Protein AF-A0A529QBW0-F1 (afdb_monomer)

Radius of gyration: 20.7 Å; Cα contacts (8 Å, |Δi|>4): 126; chains: 1; bounding box: 46×36×58 Å

Foldseek 3Di:
DPPPCVVVVVVVVVVVVVVVVVVVVVLVVVLVCCCVVPVQLPGPVSVLVLLVVLLVVLCVVPQAAADAQVVLQVSSCVSCCPVRVDNDTDSAHPDQLSRLCNHGHPVSNVVVD

Sequence (113 aa):
MAIANAPKQAAALARMAMRAIMDRADFLVSDWDALNANGDHSTALGLRVAMWEIGLAAVREMPIFGHGITASRALMKQGFHEQFGLSAGFSHFHNGFLTAMVEAGLLGGLALA

Solvent-accessible surface area (backbone atoms only — not comparable to full-atom values): 6040 Å² total; per-residue (Å²): 143,80,78,86,52,58,69,61,53,51,55,50,52,51,51,53,54,49,48,60,50,48,55,52,49,53,51,52,50,53,30,45,48,40,28,75,75,68,66,37,45,86,38,80,56,16,44,47,51,51,36,49,55,47,41,53,50,47,25,69,74,33,43,64,58,25,61,29,75,74,46,42,39,53,52,48,28,47,38,32,36,76,77,67,71,33,99,48,75,60,93,66,46,83,43,71,60,58,30,28,21,26,25,30,3,50,59,33,34,62,73,71,105

Structure (mmCIF, N/CA/C/O backbone):
data_AF-A0A529QBW0-F1
#
_entry.id   AF-A0A529QBW0-F1
#
loop_
_atom_site.group_PDB
_atom_site.id
_atom_site.type_symbol
_atom_site.label_atom_id
_atom_site.label_alt_id
_atom_site.label_comp_id
_atom_site.label_asym_id
_atom_site.label_entity_id
_atom_site.label_seq_id
_atom_site.pdbx_PDB_ins_code
_atom_site.Cartn_x
_atom_site.Cartn_y
_atom_site.Cartn_z
_atom_site.occupancy
_atom_site.B_iso_or_equiv
_atom_site.auth_seq_id
_atom_site.auth_comp_id
_atom_site.auth_asym_id
_atom_site.auth_atom_id
_atom_site.pdbx_PDB_model_num
ATOM 1 N N . MET A 1 1 ? 30.824 10.980 -43.374 1.00 44.56 1 MET A N 1
ATOM 2 C CA . MET A 1 1 ? 30.276 9.616 -43.190 1.00 44.56 1 MET A CA 1
ATOM 3 C C . MET A 1 1 ? 29.772 9.457 -41.750 1.00 44.56 1 MET A C 1
ATOM 5 O O . MET A 1 1 ? 30.450 8.856 -40.940 1.00 44.56 1 MET A O 1
ATOM 9 N N . ALA A 1 2 ? 28.627 10.060 -41.397 1.00 54.03 2 ALA A N 1
ATOM 10 C CA . ALA A 1 2 ? 28.064 9.989 -40.031 1.00 54.03 2 ALA A CA 1
ATOM 11 C C . ALA A 1 2 ? 26.534 9.766 -39.995 1.00 54.03 2 ALA A C 1
ATOM 13 O O . ALA A 1 2 ? 25.966 9.545 -38.936 1.00 54.03 2 ALA A O 1
ATOM 14 N N . ILE A 1 3 ? 25.862 9.765 -41.154 1.00 54.75 3 ILE A N 1
ATOM 15 C CA . ILE A 1 3 ? 24.390 9.788 -41.244 1.00 54.75 3 ILE A CA 1
ATOM 16 C C . ILE A 1 3 ? 23.792 8.370 -41.412 1.00 54.75 3 ILE A C 1
ATOM 18 O O . ILE A 1 3 ? 22.606 8.155 -41.200 1.00 54.75 3 ILE A O 1
ATOM 22 N N . ALA A 1 4 ? 24.610 7.355 -41.724 1.00 58.53 4 ALA A N 1
ATOM 23 C CA . ALA A 1 4 ? 24.132 6.012 -42.086 1.00 58.53 4 ALA A CA 1
ATOM 24 C C . ALA A 1 4 ? 23.779 5.081 -40.899 1.00 58.53 4 ALA A C 1
ATOM 26 O O . ALA A 1 4 ? 23.197 4.019 -41.112 1.00 58.53 4 ALA A O 1
ATOM 27 N N . ASN A 1 5 ? 24.117 5.449 -39.655 1.00 59.16 5 ASN A N 1
ATOM 28 C CA . ASN A 1 5 ? 23.958 4.570 -38.482 1.00 59.16 5 ASN A CA 1
ATOM 29 C C . ASN A 1 5 ? 22.828 4.969 -37.521 1.00 59.16 5 ASN A C 1
ATOM 31 O O . ASN A 1 5 ? 22.440 4.152 -36.685 1.00 59.16 5 ASN A O 1
ATOM 35 N N . ALA A 1 6 ? 22.257 6.167 -37.671 1.00 64.19 6 ALA A N 1
ATOM 36 C CA . ALA A 1 6 ? 21.153 6.653 -36.841 1.00 64.19 6 ALA A CA 1
ATOM 37 C C . ALA A 1 6 ? 19.947 5.684 -36.753 1.00 64.19 6 ALA A C 1
ATOM 39 O O . ALA A 1 6 ? 19.515 5.388 -35.637 1.00 64.19 6 ALA A O 1
ATOM 40 N N . PRO A 1 7 ? 19.433 5.092 -37.855 1.00 76.75 7 PRO A N 1
ATOM 41 C CA . PRO A 1 7 ? 18.274 4.196 -37.767 1.00 76.75 7 PRO A CA 1
ATOM 42 C C . PRO A 1 7 ? 18.595 2.862 -37.074 1.00 76.75 7 PRO A C 1
ATOM 44 O O . PRO A 1 7 ? 17.750 2.303 -36.377 1.00 76.75 7 PRO A O 1
ATOM 47 N N . LYS A 1 8 ? 19.831 2.358 -37.202 1.00 79.06 8 LYS A N 1
ATOM 48 C CA . LYS A 1 8 ? 20.266 1.117 -36.536 1.00 79.06 8 LYS A CA 1
ATOM 49 C C . LYS A 1 8 ? 20.398 1.308 -35.025 1.00 79.06 8 LYS A C 1
ATOM 51 O O . LYS A 1 8 ? 20.015 0.423 -34.263 1.00 79.06 8 LYS A O 1
ATOM 56 N N . GLN A 1 9 ? 20.905 2.466 -34.601 1.00 83.06 9 GLN A N 1
ATOM 57 C CA . GLN A 1 9 ? 21.007 2.838 -33.189 1.00 83.06 9 GLN A CA 1
ATOM 58 C C . GLN A 1 9 ? 19.620 3.049 -32.566 1.00 83.06 9 GLN A C 1
ATOM 60 O O . GLN A 1 9 ? 19.345 2.500 -31.501 1.00 83.06 9 GLN A O 1
ATOM 65 N N . ALA A 1 10 ? 18.711 3.737 -33.267 1.00 86.19 10 ALA A N 1
ATOM 66 C CA . ALA A 1 10 ? 17.325 3.906 -32.828 1.00 86.19 10 ALA A CA 1
ATOM 67 C C . ALA A 1 10 ? 16.597 2.557 -32.673 1.00 86.19 10 ALA A C 1
ATOM 69 O O . ALA A 1 10 ? 15.961 2.306 -31.652 1.00 86.19 10 ALA A O 1
ATOM 70 N N . ALA A 1 11 ? 16.756 1.639 -33.632 1.00 89.75 11 ALA A N 1
ATOM 71 C CA . ALA A 1 11 ? 16.173 0.299 -33.551 1.00 89.75 11 ALA A CA 1
ATOM 72 C C . ALA A 1 11 ? 16.788 -0.572 -32.438 1.00 89.75 11 ALA A C 1
ATOM 74 O O . ALA A 1 11 ? 16.134 -1.476 -31.914 1.00 89.75 11 ALA A O 1
ATOM 75 N N . ALA A 1 12 ? 18.056 -0.352 -32.078 1.00 89.81 12 ALA A N 1
ATOM 76 C CA . ALA A 1 12 ? 18.677 -1.017 -30.934 1.00 89.81 12 ALA A CA 1
ATOM 77 C C . ALA A 1 12 ? 18.106 -0.489 -29.607 1.00 89.81 12 ALA A C 1
ATOM 79 O O . ALA A 1 12 ? 17.704 -1.290 -28.765 1.00 89.81 12 ALA A O 1
ATOM 80 N N . LEU A 1 13 ? 17.986 0.835 -29.461 1.00 90.88 13 LEU A N 1
ATOM 81 C CA . LEU A 1 13 ? 17.363 1.477 -28.298 1.00 90.88 13 LEU A CA 1
ATOM 82 C C . LEU A 1 13 ? 15.908 1.036 -28.119 1.00 90.88 13 LEU A C 1
ATOM 84 O O . LEU A 1 13 ? 15.529 0.624 -27.026 1.00 90.88 13 LEU A O 1
ATOM 88 N N . ALA A 1 14 ? 15.120 1.030 -29.197 1.00 92.38 14 ALA A N 1
ATOM 89 C CA . ALA A 1 14 ? 13.728 0.589 -29.161 1.00 92.38 14 ALA A CA 1
ATOM 90 C C . ALA A 1 14 ? 13.591 -0.874 -28.711 1.00 92.38 14 ALA A C 1
ATOM 92 O O . ALA A 1 14 ? 12.719 -1.190 -27.909 1.00 92.38 14 ALA A O 1
ATOM 93 N N . ARG A 1 15 ? 14.478 -1.771 -29.166 1.00 93.31 15 ARG A N 1
ATOM 94 C CA . ARG A 1 15 ? 14.472 -3.178 -28.730 1.00 93.31 15 ARG A CA 1
ATOM 95 C C . ARG A 1 15 ? 14.861 -3.345 -27.265 1.00 93.31 15 ARG A C 1
ATOM 97 O O . ARG A 1 15 ? 14.270 -4.182 -26.594 1.00 93.31 15 ARG A O 1
ATOM 104 N N . MET A 1 16 ? 15.832 -2.578 -26.770 1.00 92.81 16 MET A N 1
ATOM 105 C CA . MET A 1 16 ? 16.195 -2.611 -25.348 1.00 92.81 16 MET A CA 1
ATOM 106 C C . MET A 1 16 ? 15.058 -2.078 -24.475 1.00 92.81 16 MET A C 1
ATOM 108 O O . MET A 1 16 ? 14.696 -2.723 -23.496 1.00 92.81 16 MET A O 1
ATOM 112 N N . ALA A 1 17 ? 14.448 -0.958 -24.870 1.00 92.50 17 ALA A N 1
ATOM 113 C CA . ALA A 1 17 ? 13.290 -0.401 -24.179 1.00 92.50 17 ALA A CA 1
ATOM 114 C C . ALA A 1 17 ? 12.109 -1.382 -24.181 1.00 92.50 17 ALA A C 1
ATOM 116 O O . ALA A 1 17 ? 11.508 -1.620 -23.140 1.00 92.50 17 ALA A O 1
ATOM 117 N N . MET A 1 18 ? 11.822 -2.008 -25.327 1.00 93.88 18 MET A N 1
ATOM 118 C CA . MET A 1 18 ? 10.756 -3.002 -25.432 1.00 93.88 18 MET A CA 1
ATOM 119 C C . MET A 1 18 ? 11.019 -4.214 -24.538 1.00 93.88 18 MET A C 1
ATOM 121 O O . MET A 1 18 ? 10.107 -4.655 -23.856 1.00 93.88 18 MET A O 1
ATOM 125 N N . ARG A 1 19 ? 12.255 -4.728 -24.484 1.00 93.75 19 ARG A N 1
ATOM 126 C CA . ARG A 1 19 ? 12.608 -5.824 -23.564 1.00 93.75 19 ARG A CA 1
ATOM 127 C C . ARG A 1 19 ? 12.340 -5.443 -22.114 1.00 93.75 19 ARG A C 1
ATOM 129 O O . ARG A 1 19 ? 11.644 -6.174 -21.433 1.00 93.75 19 ARG A O 1
ATOM 136 N N . ALA A 1 20 ? 12.784 -4.262 -21.688 1.00 92.94 20 ALA A N 1
ATOM 137 C CA . ALA A 1 20 ? 12.526 -3.792 -20.330 1.00 92.94 20 ALA A CA 1
ATOM 138 C C . ALA A 1 20 ? 11.022 -3.670 -20.017 1.00 92.94 20 ALA A C 1
ATOM 140 O O . ALA A 1 20 ? 10.609 -3.925 -18.890 1.00 92.94 20 ALA A O 1
ATOM 141 N N . ILE A 1 21 ? 10.197 -3.290 -20.999 1.00 93.38 21 ILE A N 1
ATOM 142 C CA . ILE A 1 21 ? 8.735 -3.249 -20.849 1.00 93.38 21 ILE A CA 1
ATOM 143 C C . ILE A 1 21 ? 8.157 -4.666 -20.763 1.00 93.38 21 ILE A C 1
ATOM 145 O O . ILE A 1 21 ? 7.336 -4.928 -19.887 1.00 93.38 21 ILE A O 1
ATOM 149 N N . MET A 1 22 ? 8.591 -5.573 -21.640 1.00 94.69 22 MET A N 1
ATOM 150 C CA . MET A 1 22 ? 8.114 -6.957 -21.669 1.00 94.69 22 MET A CA 1
ATOM 151 C C . MET A 1 22 ? 8.476 -7.708 -20.391 1.00 94.69 22 MET A C 1
ATOM 153 O O . MET A 1 22 ? 7.602 -8.337 -19.813 1.00 94.69 22 MET A O 1
ATOM 157 N N . ASP A 1 23 ? 9.696 -7.541 -19.878 1.00 93.69 23 ASP A N 1
ATOM 158 C CA . ASP A 1 23 ? 10.110 -8.153 -18.613 1.00 93.69 23 ASP A CA 1
ATOM 159 C C . ASP A 1 23 ? 9.170 -7.719 -17.474 1.00 93.69 23 ASP A C 1
ATOM 161 O O . ASP A 1 23 ? 8.737 -8.526 -16.654 1.00 93.69 23 ASP A O 1
ATOM 165 N N . ARG A 1 24 ? 8.789 -6.433 -17.435 1.00 91.19 24 ARG A N 1
ATOM 166 C CA . ARG A 1 24 ? 7.823 -5.917 -16.454 1.00 91.19 24 ARG A CA 1
ATOM 167 C C . ARG A 1 24 ? 6.420 -6.483 -16.653 1.00 91.19 24 ARG A C 1
ATOM 169 O O . ARG A 1 24 ? 5.747 -6.728 -15.655 1.00 91.19 24 ARG A O 1
ATOM 176 N N . ALA A 1 25 ? 5.980 -6.664 -17.896 1.00 93.56 25 ALA A N 1
ATOM 177 C CA . ALA A 1 25 ? 4.693 -7.282 -18.197 1.00 93.56 25 ALA A CA 1
ATOM 178 C C . ALA A 1 25 ? 4.663 -8.744 -17.728 1.00 93.56 25 ALA A C 1
ATOM 180 O O . ALA A 1 25 ? 3.716 -9.135 -17.051 1.00 93.56 25 ALA A O 1
ATOM 181 N N . ASP A 1 26 ? 5.729 -9.502 -17.985 1.00 93.75 26 ASP A N 1
ATOM 182 C CA . ASP A 1 26 ? 5.856 -10.896 -17.556 1.00 93.75 26 ASP A CA 1
ATOM 183 C C . ASP A 1 26 ? 5.847 -11.013 -16.023 1.00 93.75 26 ASP A C 1
ATOM 185 O O . ASP A 1 26 ? 5.130 -11.849 -15.472 1.00 93.75 26 ASP A O 1
ATOM 189 N N . PHE A 1 27 ? 6.551 -10.120 -15.311 1.00 92.12 27 PHE A N 1
ATOM 190 C CA . PHE A 1 27 ? 6.474 -10.047 -13.845 1.00 92.12 27 PHE A CA 1
ATOM 191 C C . PHE A 1 27 ? 5.053 -9.763 -13.346 1.00 92.12 27 PHE A C 1
ATOM 193 O O . PHE A 1 27 ? 4.607 -10.391 -12.392 1.00 92.12 27 PHE A O 1
ATOM 200 N N . LEU A 1 28 ? 4.332 -8.829 -13.974 1.00 91.94 28 LEU A N 1
ATOM 201 C CA . LEU A 1 28 ? 2.959 -8.503 -13.578 1.00 91.94 28 LEU A CA 1
ATOM 202 C C . LEU A 1 28 ? 1.995 -9.669 -13.815 1.00 91.94 28 LEU A C 1
ATOM 204 O O . LEU A 1 28 ? 1.137 -9.911 -12.969 1.00 91.94 28 LEU A O 1
ATOM 208 N N . VAL A 1 29 ? 2.133 -10.380 -14.936 1.00 92.69 29 VAL A N 1
ATOM 209 C CA . VAL A 1 29 ? 1.327 -11.572 -15.239 1.00 92.69 29 VAL A CA 1
ATOM 210 C C . VAL A 1 29 ? 1.636 -12.688 -14.244 1.00 92.69 29 VAL A C 1
ATOM 212 O O . VAL A 1 29 ? 0.714 -13.258 -13.673 1.00 92.69 29 VAL A O 1
ATOM 215 N N . SER A 1 30 ? 2.915 -12.941 -13.955 1.00 92.81 30 SER A N 1
ATOM 216 C CA . SER A 1 30 ? 3.314 -13.942 -12.960 1.00 92.81 30 SER A CA 1
ATOM 217 C C . SER A 1 30 ? 2.767 -13.626 -11.564 1.00 92.81 30 SER A C 1
ATOM 219 O O . SER A 1 30 ? 2.277 -14.518 -10.875 1.00 92.81 30 SER A O 1
ATOM 221 N N . ASP A 1 31 ? 2.849 -12.365 -11.137 1.00 94.75 31 ASP A N 1
ATOM 222 C CA . ASP A 1 31 ? 2.298 -11.901 -9.862 1.00 94.75 31 ASP A CA 1
ATOM 223 C C . ASP A 1 31 ? 0.766 -12.050 -9.821 1.00 94.75 31 ASP A C 1
ATOM 225 O O . ASP A 1 31 ? 0.202 -12.419 -8.788 1.00 94.75 31 ASP A O 1
ATOM 229 N N . TRP A 1 32 ? 0.089 -11.766 -10.941 1.00 91.81 32 TRP A N 1
ATOM 230 C CA . TRP A 1 32 ? -1.355 -11.944 -11.086 1.00 91.81 32 TRP A CA 1
ATOM 231 C C . TRP A 1 32 ? -1.758 -13.412 -10.990 1.00 91.81 32 TRP A C 1
ATOM 233 O O . TRP A 1 32 ? -2.696 -13.730 -10.265 1.00 91.81 32 TRP A O 1
ATOM 243 N N . ASP A 1 33 ? -1.050 -14.307 -11.673 1.00 92.31 33 ASP A N 1
ATOM 244 C CA . ASP A 1 33 ? -1.337 -15.739 -11.628 1.00 92.31 33 ASP A CA 1
ATOM 245 C C . ASP A 1 33 ? -1.123 -16.299 -10.218 1.00 92.31 33 ASP A C 1
ATOM 247 O O . ASP A 1 33 ? -1.968 -17.042 -9.720 1.00 92.31 33 ASP A O 1
ATOM 251 N N . ALA A 1 34 ? -0.054 -15.891 -9.525 1.00 91.19 34 ALA A N 1
ATOM 252 C CA . ALA A 1 34 ? 0.179 -16.272 -8.132 1.00 91.19 34 ALA A CA 1
ATOM 253 C C . ALA A 1 34 ? -0.974 -15.825 -7.214 1.00 91.19 34 ALA A C 1
ATOM 255 O O . ALA A 1 34 ? -1.471 -16.612 -6.402 1.00 91.19 34 ALA A O 1
ATOM 256 N N . LEU A 1 35 ? -1.453 -14.591 -7.390 1.00 92.44 35 LEU A N 1
ATOM 257 C CA . LEU A 1 35 ? -2.568 -14.056 -6.616 1.00 92.44 35 LEU A CA 1
ATOM 258 C C . LEU A 1 35 ? -3.897 -14.749 -6.958 1.00 92.44 35 LEU A C 1
ATOM 260 O O . LEU 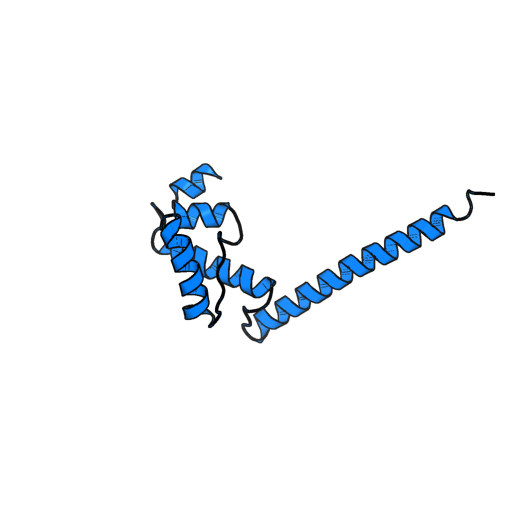A 1 35 ? -4.607 -15.201 -6.066 1.00 92.44 35 LEU A O 1
ATOM 264 N N . ASN A 1 36 ? -4.243 -14.842 -8.241 1.00 90.75 36 ASN A N 1
ATOM 265 C CA . ASN A 1 36 ? -5.557 -15.294 -8.697 1.00 90.75 36 ASN A CA 1
ATOM 266 C C . ASN A 1 36 ? -5.717 -16.821 -8.637 1.00 90.75 36 ASN A C 1
ATOM 268 O O . ASN A 1 36 ? -6.816 -17.309 -8.384 1.00 90.75 36 ASN A O 1
ATOM 272 N N . ALA A 1 37 ? -4.643 -17.583 -8.865 1.00 85.44 37 ALA A N 1
ATOM 273 C CA . ALA A 1 37 ? -4.692 -19.044 -8.821 1.00 85.44 37 ALA A CA 1
ATOM 274 C C . ALA A 1 37 ? -4.435 -19.604 -7.414 1.00 85.44 37 ALA A C 1
ATOM 276 O O . ALA A 1 37 ? -5.074 -20.583 -7.033 1.00 85.44 37 ALA A O 1
ATOM 277 N N . ASN A 1 38 ? -3.525 -18.993 -6.643 1.00 81.81 38 ASN A N 1
ATOM 278 C CA . ASN A 1 38 ? -3.067 -19.547 -5.362 1.00 81.81 38 ASN A CA 1
ATOM 279 C C . ASN A 1 38 ? -3.412 -18.675 -4.147 1.00 81.81 38 ASN A C 1
ATOM 281 O O . ASN A 1 38 ? -3.103 -19.065 -3.023 1.00 81.81 38 ASN A O 1
ATOM 285 N N . GLY A 1 39 ? -4.022 -17.501 -4.346 1.00 87.19 39 GLY A N 1
ATOM 286 C CA . GLY A 1 39 ? -4.268 -16.551 -3.260 1.00 87.19 39 GLY A CA 1
ATOM 287 C C . GLY A 1 39 ? -2.978 -15.990 -2.657 1.00 87.19 39 GLY A C 1
ATOM 288 O O . GLY A 1 39 ? -2.979 -15.570 -1.499 1.00 87.19 39 GLY A O 1
ATOM 289 N N . ASP A 1 40 ? -1.863 -16.015 -3.396 1.00 91.81 40 ASP A N 1
ATOM 290 C CA . ASP A 1 40 ? -0.559 -15.625 -2.868 1.00 91.81 40 ASP A CA 1
ATOM 291 C C . ASP A 1 40 ? -0.423 -14.098 -2.794 1.00 91.81 40 ASP A C 1
ATOM 293 O O . ASP A 1 40 ? -0.212 -13.404 -3.792 1.00 91.81 40 ASP A O 1
ATOM 297 N N . HIS A 1 41 ? -0.512 -13.577 -1.572 1.00 93.81 41 HIS A N 1
ATOM 298 C CA . HIS A 1 41 ? -0.365 -12.155 -1.281 1.00 93.81 41 HIS A CA 1
ATOM 299 C C . HIS A 1 41 ? 1.088 -11.731 -1.003 1.00 93.81 41 HIS A C 1
ATOM 301 O O . HIS A 1 41 ? 1.333 -10.561 -0.706 1.00 93.81 41 HIS A O 1
ATOM 307 N N . SER A 1 42 ? 2.063 -12.644 -1.087 1.00 92.25 42 SER A N 1
ATOM 308 C CA . SER A 1 42 ? 3.477 -12.353 -0.807 1.00 92.25 42 SER A CA 1
ATOM 309 C C . SER A 1 42 ? 4.219 -11.676 -1.971 1.00 92.25 42 SER A C 1
ATOM 311 O O . SER A 1 42 ? 5.315 -11.144 -1.779 1.00 92.25 42 SER A O 1
ATOM 313 N N . THR A 1 43 ? 3.617 -11.644 -3.166 1.00 94.25 43 THR A N 1
ATOM 314 C CA . THR A 1 43 ? 4.162 -10.980 -4.361 1.00 94.25 43 THR A CA 1
ATOM 315 C C . THR A 1 43 ? 4.024 -9.456 -4.307 1.00 94.25 43 THR A C 1
ATOM 317 O O . THR A 1 43 ? 3.319 -8.898 -3.462 1.00 94.25 43 THR A O 1
ATOM 320 N N . ALA A 1 44 ? 4.671 -8.733 -5.227 1.00 92.06 44 ALA A N 1
ATOM 321 C CA . ALA A 1 44 ? 4.591 -7.273 -5.234 1.00 92.06 44 ALA A CA 1
ATOM 322 C C . ALA A 1 44 ? 3.161 -6.788 -5.516 1.00 92.06 44 ALA A C 1
ATOM 324 O O . ALA A 1 44 ? 2.716 -5.803 -4.920 1.00 92.06 44 ALA A O 1
ATOM 325 N N . LEU A 1 45 ? 2.441 -7.450 -6.426 1.00 93.69 45 LEU A N 1
ATOM 326 C CA . LEU A 1 45 ? 1.015 -7.203 -6.635 1.00 93.69 45 LEU A CA 1
ATOM 327 C C . LEU A 1 45 ? 0.173 -7.647 -5.440 1.00 93.69 45 LEU A C 1
ATOM 329 O O . LEU A 1 45 ? -0.669 -6.870 -4.989 1.00 93.69 45 LEU A O 1
ATOM 333 N N . GLY A 1 46 ? 0.429 -8.846 -4.918 1.00 94.88 46 GLY A N 1
ATOM 334 C CA . GLY A 1 46 ? -0.297 -9.416 -3.789 1.00 94.88 46 GLY A CA 1
ATOM 335 C C . GLY A 1 46 ? -0.265 -8.515 -2.557 1.00 94.88 46 GLY A C 1
ATOM 336 O O . GLY A 1 46 ? -1.309 -8.210 -1.987 1.00 94.88 46 GLY A O 1
ATOM 337 N N . LEU A 1 47 ? 0.904 -7.958 -2.229 1.00 95.88 47 LEU A N 1
ATOM 338 C CA . LEU A 1 47 ? 1.055 -7.009 -1.127 1.00 95.88 47 LEU A CA 1
ATOM 339 C C . LEU A 1 47 ? 0.194 -5.756 -1.328 1.00 95.88 47 LEU A C 1
ATOM 341 O O . LEU A 1 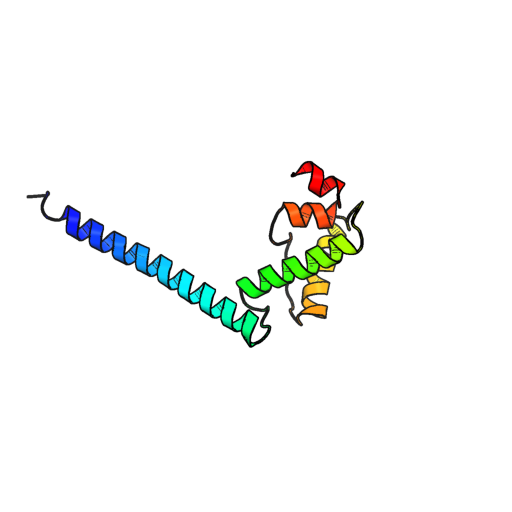47 ? -0.420 -5.279 -0.378 1.00 95.88 47 LEU A O 1
ATOM 345 N N . ARG A 1 48 ? 0.104 -5.225 -2.556 1.00 95.69 48 ARG A N 1
ATOM 346 C CA . ARG A 1 48 ? -0.743 -4.052 -2.850 1.00 95.69 48 ARG A CA 1
ATOM 347 C C . ARG A 1 48 ? -2.227 -4.368 -2.694 1.00 95.69 48 ARG A C 1
ATOM 349 O O . ARG A 1 48 ? -2.968 -3.522 -2.197 1.00 95.69 48 ARG A O 1
ATOM 356 N N . VAL A 1 49 ? -2.650 -5.556 -3.119 1.00 95.88 49 VAL A N 1
ATOM 357 C CA . VAL A 1 49 ? -4.036 -6.015 -2.960 1.00 95.88 49 VAL A CA 1
ATOM 358 C C . VAL A 1 49 ? -4.362 -6.209 -1.480 1.00 95.88 49 VAL A C 1
ATOM 360 O O . VAL A 1 49 ? -5.333 -5.624 -1.007 1.00 95.88 49 VAL A O 1
ATOM 363 N N . ALA A 1 50 ? -3.486 -6.863 -0.716 1.00 96.19 50 ALA A N 1
ATOM 364 C CA . ALA A 1 50 ? -3.632 -6.994 0.734 1.00 96.19 50 ALA A CA 1
ATOM 365 C C . ALA A 1 50 ? -3.750 -5.627 1.435 1.00 96.19 50 ALA A C 1
ATOM 367 O O . ALA A 1 50 ? -4.623 -5.437 2.280 1.00 96.19 50 ALA A O 1
ATOM 368 N N . MET A 1 51 ? -2.939 -4.629 1.054 1.00 97.12 51 MET A N 1
ATOM 369 C CA . MET A 1 51 ? -3.074 -3.264 1.593 1.00 97.12 51 MET A CA 1
ATOM 370 C C . MET A 1 51 ? -4.458 -2.665 1.314 1.00 97.12 51 MET A C 1
ATOM 372 O O . MET A 1 51 ? -5.011 -1.988 2.180 1.00 97.12 51 MET A O 1
ATOM 376 N N . TRP A 1 5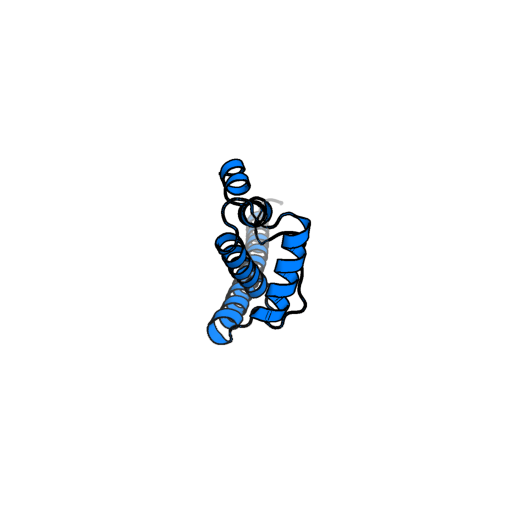2 ? -5.016 -2.881 0.121 1.00 97.06 52 TRP A N 1
ATOM 377 C CA . TRP A 1 52 ? -6.363 -2.415 -0.211 1.00 97.06 52 TRP A CA 1
ATOM 378 C C . TRP A 1 52 ? -7.430 -3.103 0.631 1.00 97.06 52 TRP A C 1
ATOM 380 O O . TRP A 1 52 ? -8.311 -2.422 1.150 1.00 97.06 52 TRP A O 1
ATOM 390 N N . GLU A 1 53 ? -7.347 -4.419 0.796 1.00 96.62 53 GLU A N 1
ATOM 391 C CA . GLU A 1 53 ? -8.320 -5.182 1.579 1.00 96.62 53 GLU A CA 1
ATOM 392 C C . GLU A 1 53 ? -8.308 -4.761 3.051 1.00 96.62 53 GLU A C 1
ATOM 394 O O . GLU A 1 53 ? -9.354 -4.389 3.592 1.00 96.62 53 GLU A O 1
ATOM 399 N N . ILE A 1 54 ? -7.119 -4.685 3.659 1.00 97.31 54 ILE A N 1
ATOM 400 C CA . ILE A 1 54 ? -6.948 -4.227 5.043 1.00 97.31 54 ILE A CA 1
ATOM 401 C C . ILE A 1 54 ? -7.433 -2.781 5.196 1.00 97.31 54 ILE A C 1
ATOM 403 O O . ILE A 1 54 ? -8.178 -2.466 6.124 1.00 97.31 54 ILE A O 1
ATOM 407 N N . GLY A 1 55 ? -7.041 -1.891 4.280 1.00 96.81 55 GLY A N 1
ATOM 408 C CA . GLY A 1 55 ? -7.408 -0.477 4.345 1.00 96.81 55 GLY A CA 1
ATOM 409 C C . GLY A 1 55 ? -8.911 -0.256 4.187 1.00 96.81 55 GLY A C 1
ATOM 410 O O . GLY A 1 55 ? -9.510 0.498 4.950 1.00 96.81 55 GLY A O 1
ATOM 411 N N . LEU A 1 56 ? -9.555 -0.947 3.243 1.00 97.00 56 LEU A N 1
ATOM 412 C CA . LEU A 1 56 ? -11.004 -0.855 3.054 1.00 97.00 56 LEU A CA 1
ATOM 413 C C . LEU A 1 56 ? -11.776 -1.464 4.228 1.00 97.00 56 LEU A C 1
ATOM 415 O O . LEU A 1 56 ? -12.855 -0.971 4.554 1.00 97.00 56 LEU A O 1
ATOM 419 N N . ALA A 1 57 ? -11.259 -2.518 4.862 1.00 97.25 57 ALA A N 1
ATOM 420 C CA . ALA A 1 57 ? -11.835 -3.045 6.096 1.00 97.25 57 ALA A CA 1
ATOM 421 C C . ALA A 1 57 ? -11.752 -2.007 7.230 1.00 97.25 57 ALA A C 1
ATOM 423 O O . ALA A 1 57 ? -12.775 -1.691 7.837 1.00 97.25 57 ALA A O 1
ATOM 424 N N . ALA A 1 58 ? -10.584 -1.389 7.431 1.00 96.75 58 ALA A N 1
ATOM 425 C CA . ALA A 1 58 ? -10.380 -0.360 8.451 1.00 96.75 58 ALA A CA 1
ATOM 426 C C . ALA A 1 58 ? -11.264 0.885 8.228 1.00 96.75 58 ALA A C 1
ATOM 428 O O . ALA A 1 58 ? -11.839 1.417 9.178 1.00 96.75 58 ALA A O 1
ATOM 429 N N . VAL A 1 59 ? -11.435 1.321 6.973 1.00 96.94 59 VAL A N 1
ATOM 430 C CA . VAL A 1 59 ? -12.353 2.421 6.620 1.00 96.94 59 VAL A CA 1
ATOM 431 C C . VAL A 1 59 ? -13.805 2.067 6.942 1.00 96.94 59 VAL A C 1
ATOM 433 O O . VAL A 1 59 ? -14.548 2.924 7.410 1.00 96.94 59 VAL A O 1
ATOM 436 N N . ARG A 1 60 ? -14.233 0.820 6.711 1.00 96.94 60 ARG A N 1
ATOM 437 C CA . ARG A 1 60 ? -15.596 0.381 7.058 1.00 96.94 60 ARG A CA 1
ATOM 438 C C . ARG A 1 60 ? -15.819 0.309 8.565 1.00 96.94 60 ARG A C 1
ATOM 440 O O . ARG A 1 60 ? -16.934 0.559 9.010 1.00 96.94 60 ARG A O 1
ATOM 447 N N . GLU A 1 61 ? -14.781 -0.022 9.325 1.00 97.19 61 GLU A N 1
ATOM 448 C CA . GLU A 1 61 ? -14.833 -0.086 10.784 1.00 97.19 61 GLU A CA 1
ATOM 449 C C . GLU A 1 61 ? -14.995 1.304 11.416 1.00 97.19 61 GLU A C 1
ATOM 451 O O . GLU A 1 61 ? -15.852 1.490 12.279 1.00 97.19 61 GLU A O 1
ATOM 456 N N . MET A 1 62 ? -14.220 2.296 10.960 1.00 96.19 62 MET A N 1
ATOM 457 C CA . MET A 1 62 ? -14.270 3.659 11.500 1.00 96.19 62 MET A CA 1
ATOM 458 C C . MET A 1 62 ? -14.325 4.729 10.394 1.00 96.19 62 MET A C 1
ATOM 460 O O . MET A 1 62 ? -13.363 5.469 10.178 1.00 96.19 62 MET A O 1
ATOM 464 N N . PRO A 1 63 ? -15.472 4.869 9.704 1.00 95.81 63 PRO A N 1
ATOM 465 C CA . PRO A 1 63 ? -15.566 5.665 8.480 1.00 95.81 63 PRO A CA 1
ATOM 466 C C . PRO A 1 63 ? -15.462 7.174 8.705 1.00 95.81 63 PRO A C 1
ATOM 468 O O . PRO A 1 63 ? -14.977 7.886 7.833 1.00 95.81 63 PRO A O 1
ATOM 471 N N . ILE A 1 64 ? -15.925 7.692 9.848 1.00 9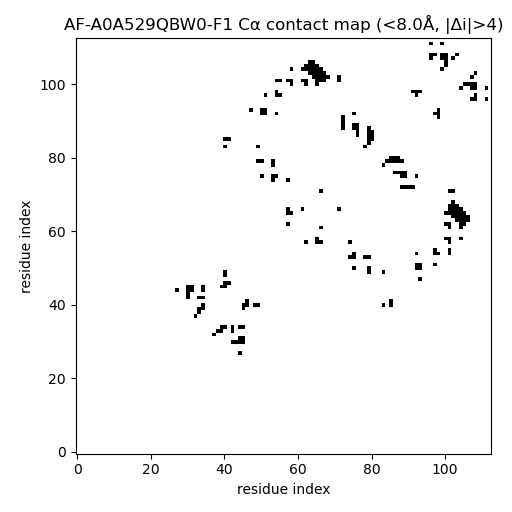5.56 64 ILE A N 1
ATOM 472 C CA . ILE A 1 64 ? -16.020 9.146 10.062 1.00 95.56 64 ILE A CA 1
ATOM 473 C C . ILE A 1 64 ? -14.666 9.741 10.456 1.00 95.56 64 ILE A C 1
ATOM 475 O O . ILE A 1 64 ? -14.215 10.683 9.812 1.00 95.56 64 ILE A O 1
ATOM 479 N N . PHE A 1 65 ? -14.031 9.191 11.493 1.00 95.12 65 PHE A N 1
ATOM 480 C CA . PHE A 1 65 ? -12.818 9.762 12.088 1.00 95.12 65 PHE A CA 1
ATOM 481 C C . PHE A 1 65 ? -11.534 9.013 11.729 1.00 95.12 65 PHE A C 1
ATOM 483 O O . PHE A 1 65 ? -10.454 9.553 11.950 1.00 95.12 65 PHE A O 1
ATOM 490 N N . GLY A 1 66 ? -11.630 7.806 11.163 1.00 96.50 66 GLY A N 1
ATOM 491 C CA . GLY A 1 66 ? -10.469 6.951 10.936 1.00 96.50 66 GLY A CA 1
ATOM 492 C C . GLY A 1 66 ? -9.782 6.519 12.234 1.00 96.50 66 GLY A C 1
ATOM 493 O O . GLY A 1 66 ? -10.188 6.868 13.339 1.00 96.50 66 GLY A O 1
ATOM 494 N N . HIS A 1 67 ? -8.721 5.736 12.089 1.00 96.75 67 HIS A N 1
ATOM 495 C CA . HIS A 1 67 ? -7.972 5.099 13.175 1.00 96.75 67 HIS A CA 1
ATOM 496 C C . HIS A 1 67 ? -6.820 5.945 13.724 1.00 96.75 67 HIS A C 1
ATOM 498 O O . HIS A 1 67 ? -6.235 5.613 14.754 1.00 96.75 67 HIS A O 1
ATOM 504 N N . GLY A 1 68 ? -6.488 7.057 13.072 1.00 94.69 68 GLY A N 1
ATOM 505 C CA . GLY A 1 68 ? -5.305 7.853 13.378 1.00 94.69 68 GLY A CA 1
ATOM 506 C C . GLY A 1 68 ? -4.000 7.225 12.869 1.00 94.69 68 GLY A C 1
ATOM 507 O O . GLY A 1 68 ? -3.893 6.022 12.637 1.00 94.69 68 GLY A O 1
ATOM 508 N N . ILE A 1 69 ? -2.968 8.061 12.727 1.00 91.69 69 ILE A N 1
ATOM 509 C CA . ILE A 1 69 ? -1.673 7.717 12.101 1.00 91.69 69 ILE A CA 1
ATOM 510 C C . ILE A 1 69 ? -0.923 6.602 12.849 1.00 91.69 69 ILE A C 1
ATOM 512 O O . ILE A 1 69 ? -0.260 5.756 12.251 1.00 91.69 69 ILE A O 1
ATOM 516 N N . THR A 1 70 ? -0.983 6.593 14.183 1.00 90.25 70 THR A N 1
ATOM 517 C CA . THR A 1 70 ? -0.254 5.590 14.976 1.00 90.25 70 THR A CA 1
ATOM 518 C C . THR A 1 70 ? -0.927 4.224 14.902 1.00 90.25 70 THR A C 1
ATOM 520 O O . THR A 1 70 ? -0.240 3.215 14.732 1.00 90.25 70 THR A O 1
ATOM 523 N N . ALA A 1 71 ? -2.259 4.177 14.999 1.00 92.88 71 ALA A N 1
ATOM 524 C CA . ALA A 1 71 ? -2.984 2.913 14.947 1.00 92.88 71 ALA A CA 1
ATOM 525 C C . ALA A 1 71 ? -3.027 2.340 13.524 1.00 92.88 71 ALA A C 1
ATOM 527 O O . ALA A 1 71 ? -2.925 1.126 13.379 1.00 92.88 71 ALA A O 1
ATOM 528 N N . SER A 1 72 ? -3.074 3.179 12.477 1.00 93.00 72 SER A N 1
ATOM 529 C CA . SER A 1 72 ? -3.112 2.737 11.071 1.00 93.00 72 SER A CA 1
ATOM 530 C C . SER A 1 72 ? -1.958 1.788 10.710 1.00 93.00 72 SER A C 1
ATOM 532 O O . SER A 1 72 ? -2.158 0.776 10.037 1.00 93.00 72 SER A O 1
ATOM 534 N N . ARG A 1 73 ? -0.750 2.052 11.225 1.00 93.50 73 ARG A N 1
ATOM 535 C CA . ARG A 1 73 ? 0.437 1.202 11.017 1.00 93.50 73 ARG A CA 1
ATOM 536 C C . ARG A 1 73 ? 0.342 -0.134 11.745 1.00 93.50 73 ARG A C 1
ATOM 538 O O . ARG A 1 73 ? 0.732 -1.161 11.190 1.00 93.50 73 ARG A O 1
ATOM 545 N N . ALA A 1 74 ? -0.152 -0.115 12.982 1.00 94.56 74 ALA A N 1
ATOM 546 C CA . ALA A 1 74 ? -0.359 -1.327 13.767 1.00 94.56 74 ALA A CA 1
ATOM 547 C C . ALA A 1 74 ? -1.438 -2.207 13.121 1.00 94.56 74 ALA A C 1
ATOM 549 O O . ALA A 1 74 ? -1.191 -3.390 12.907 1.00 94.56 74 ALA A O 1
ATOM 550 N N . LEU A 1 75 ? -2.557 -1.602 12.711 1.00 95.38 75 LEU A N 1
ATOM 551 C CA . LEU A 1 75 ? -3.649 -2.251 11.982 1.00 95.38 75 LEU A CA 1
ATOM 552 C C . LEU A 1 75 ? -3.167 -2.884 10.683 1.00 95.38 75 LEU A C 1
ATOM 554 O O . LEU A 1 75 ? -3.504 -4.026 10.399 1.00 95.38 75 LEU A O 1
ATOM 558 N N . MET A 1 76 ? -2.336 -2.183 9.912 1.00 96.12 76 MET A N 1
ATOM 559 C CA . MET A 1 76 ? -1.780 -2.746 8.685 1.00 96.12 76 MET A CA 1
ATOM 560 C C . MET A 1 76 ? -0.896 -3.962 8.971 1.00 96.12 76 MET A C 1
ATOM 562 O O . MET A 1 76 ? -1.065 -5.000 8.337 1.00 96.12 76 MET A O 1
ATOM 566 N N . LYS A 1 77 ? 0.025 -3.861 9.937 1.00 96.06 77 LYS A N 1
ATOM 567 C CA . LYS A 1 77 ? 0.902 -4.981 10.309 1.00 96.06 77 LYS A CA 1
ATOM 568 C C . LYS A 1 77 ? 0.100 -6.180 10.825 1.00 96.06 77 LYS A C 1
ATOM 570 O O . LYS A 1 77 ? 0.395 -7.317 10.466 1.00 96.06 77 LYS A O 1
ATOM 575 N N . GLN A 1 78 ? -0.903 -5.921 11.658 1.00 96.25 78 GLN A N 1
ATOM 576 C CA . GLN A 1 78 ? -1.800 -6.941 12.185 1.00 96.25 78 GLN A CA 1
ATOM 577 C C . GLN A 1 78 ? -2.616 -7.585 11.061 1.00 96.25 78 GLN A C 1
ATOM 579 O O . GLN A 1 78 ? -2.631 -8.805 10.961 1.00 96.25 78 GLN A O 1
ATOM 584 N N . GLY A 1 79 ? -3.202 -6.790 10.164 1.00 96.38 79 GLY A N 1
ATOM 585 C CA . GLY A 1 79 ? -3.965 -7.281 9.019 1.00 96.38 79 GLY A CA 1
ATOM 586 C C . GLY A 1 79 ? -3.131 -8.161 8.090 1.00 96.38 79 GLY A C 1
ATOM 587 O O . GLY A 1 79 ? -3.585 -9.231 7.698 1.00 96.38 79 GLY A O 1
ATOM 588 N N . PHE A 1 80 ? -1.879 -7.781 7.810 1.00 96.94 80 PHE A N 1
ATOM 589 C CA . PHE A 1 80 ? -0.962 -8.626 7.039 1.00 96.94 80 PHE A CA 1
ATOM 590 C C . PHE A 1 80 ? -0.736 -9.990 7.692 1.00 96.94 80 PHE A C 1
ATOM 592 O O . PHE A 1 80 ? -0.751 -11.013 7.006 1.00 96.94 80 PHE A O 1
ATOM 599 N N . HIS A 1 81 ? -0.555 -10.008 9.010 1.00 96.94 81 HIS A N 1
ATOM 600 C CA . HIS A 1 81 ? -0.317 -11.236 9.751 1.00 96.94 81 HIS A CA 1
ATOM 601 C C . HIS A 1 81 ? -1.575 -12.106 9.857 1.00 96.94 81 HIS A C 1
ATOM 603 O O . HIS A 1 81 ? -1.526 -13.291 9.545 1.00 96.94 81 HIS A O 1
ATOM 609 N N . GLU A 1 82 ? -2.699 -11.524 10.269 1.00 96.00 82 GLU A N 1
ATOM 610 C CA . GLU A 1 82 ? -3.931 -12.253 10.578 1.00 96.00 82 GLU A CA 1
ATOM 611 C C . GLU A 1 82 ? -4.692 -12.702 9.329 1.00 96.00 82 GLU A C 1
ATOM 613 O O . GLU A 1 82 ? -5.246 -13.798 9.323 1.00 96.00 82 GLU A O 1
ATOM 618 N N . GLN A 1 83 ? -4.720 -11.883 8.272 1.00 94.19 83 GLN A N 1
ATOM 619 C CA . GLN A 1 83 ? -5.516 -12.168 7.071 1.00 94.19 83 GLN A CA 1
ATOM 620 C C . GLN A 1 83 ? -4.716 -12.935 6.013 1.00 94.19 83 GLN A C 1
ATOM 622 O O . GLN A 1 83 ? -5.290 -13.725 5.269 1.00 94.19 83 GLN A O 1
ATOM 627 N N . PHE A 1 84 ? -3.394 -12.737 5.962 1.00 94.69 84 PHE A N 1
ATOM 628 C CA . PHE A 1 84 ? -2.548 -13.273 4.888 1.00 94.69 84 PHE A CA 1
ATOM 629 C C . PHE A 1 84 ? -1.350 -14.094 5.384 1.00 94.69 84 PHE A C 1
ATOM 631 O O . PHE A 1 84 ? -0.592 -14.615 4.569 1.00 94.69 84 PHE A O 1
ATOM 638 N N . GLY A 1 85 ? -1.135 -14.215 6.700 1.00 94.56 85 GLY A N 1
ATOM 639 C CA . GLY A 1 85 ? 0.020 -14.932 7.254 1.00 94.56 85 GLY A CA 1
ATOM 640 C C . GLY A 1 85 ? 1.366 -14.251 6.973 1.00 94.56 85 GLY A C 1
ATOM 641 O O . GLY A 1 85 ? 2.417 -14.883 7.092 1.00 94.56 85 GLY A O 1
ATOM 642 N N . LEU A 1 86 ? 1.360 -12.969 6.595 1.00 94.31 86 LEU A N 1
ATOM 643 C CA . LEU A 1 86 ? 2.547 -12.234 6.169 1.00 94.31 86 LEU A CA 1
ATOM 644 C C . LEU A 1 86 ? 3.129 -11.412 7.320 1.00 94.31 86 LEU A C 1
ATOM 646 O O . LEU A 1 86 ? 2.447 -10.617 7.960 1.00 94.31 86 LEU A O 1
ATOM 650 N N . SER A 1 87 ? 4.439 -11.527 7.536 1.00 94.06 87 SER A N 1
ATOM 651 C CA . SER A 1 87 ? 5.179 -10.621 8.423 1.00 94.06 87 SER A CA 1
ATOM 652 C C . SER A 1 87 ? 5.596 -9.349 7.669 1.00 94.06 87 SER A C 1
ATOM 654 O O . SER A 1 87 ? 6.787 -9.062 7.529 1.00 94.06 87 SER A O 1
ATOM 656 N N . ALA A 1 88 ? 4.615 -8.597 7.165 1.00 92.19 88 ALA A N 1
ATOM 657 C CA . ALA A 1 88 ? 4.816 -7.355 6.417 1.00 92.19 88 ALA A CA 1
ATOM 658 C C . ALA A 1 88 ? 4.297 -6.129 7.186 1.00 92.19 88 ALA A C 1
ATOM 660 O O . ALA A 1 88 ? 3.415 -6.221 8.039 1.00 92.19 88 ALA A O 1
ATOM 661 N N . GLY A 1 89 ? 4.860 -4.957 6.890 1.00 89.06 89 GLY A N 1
ATOM 662 C CA . GLY A 1 89 ? 4.428 -3.689 7.467 1.00 89.06 89 GLY A CA 1
ATOM 663 C C . GLY A 1 89 ? 5.022 -2.508 6.710 1.00 89.06 89 GLY A C 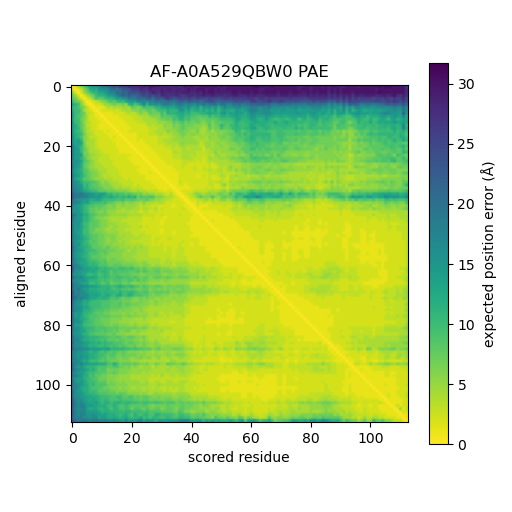1
ATOM 664 O O . GLY A 1 89 ? 6.182 -2.542 6.305 1.00 89.06 89 GLY A O 1
ATOM 665 N N . PHE A 1 90 ? 4.221 -1.461 6.529 1.00 92.25 90 PHE A N 1
ATOM 666 C CA . PHE A 1 90 ? 4.594 -0.259 5.781 1.00 92.25 90 PHE A CA 1
ATOM 667 C C . PHE A 1 90 ? 4.282 1.004 6.593 1.00 92.25 90 PHE A C 1
ATOM 669 O O . PHE A 1 90 ? 3.684 0.945 7.668 1.00 92.25 90 PHE A O 1
ATOM 676 N N . SER A 1 91 ? 4.709 2.169 6.106 1.00 89.50 91 SER A N 1
ATOM 677 C CA . SER A 1 91 ? 4.404 3.449 6.761 1.00 89.50 91 SER A CA 1
ATOM 678 C C . SER A 1 91 ? 3.074 4.061 6.320 1.00 89.50 91 SER A C 1
ATOM 680 O O . SER A 1 91 ? 2.558 4.915 7.035 1.00 89.50 91 SER A O 1
ATOM 682 N N . HIS A 1 92 ? 2.549 3.637 5.169 1.00 92.50 92 HIS A N 1
ATOM 683 C CA . HIS A 1 92 ? 1.327 4.122 4.533 1.00 92.50 92 HIS A CA 1
ATOM 684 C C . HIS A 1 92 ? 0.664 2.983 3.752 1.00 92.50 92 HIS A C 1
ATOM 686 O O . HIS A 1 92 ? 1.317 1.989 3.425 1.00 92.50 92 HIS A O 1
ATOM 692 N N . PHE A 1 93 ? -0.623 3.143 3.450 1.00 95.12 93 PHE A N 1
ATOM 693 C CA . PHE A 1 93 ? -1.351 2.253 2.551 1.00 95.12 93 PHE A CA 1
ATOM 694 C C . PHE A 1 93 ? -0.935 2.490 1.094 1.00 95.12 93 PHE A C 1
ATOM 696 O O . PHE A 1 93 ? -0.166 3.399 0.795 1.00 95.12 93 PHE A O 1
ATOM 703 N N . HIS A 1 94 ? -1.451 1.680 0.167 1.00 92.38 94 HIS A N 1
ATOM 704 C CA . HIS A 1 94 ? -1.030 1.688 -1.237 1.00 92.38 94 HIS A CA 1
ATOM 705 C C . HIS A 1 94 ? -1.020 3.081 -1.902 1.00 92.38 94 HIS A C 1
ATOM 707 O O . HIS A 1 94 ? -0.178 3.349 -2.757 1.00 92.38 94 HIS A O 1
ATOM 713 N N . ASN A 1 95 ? -1.932 3.974 -1.510 1.00 93.62 95 ASN A N 1
ATOM 714 C CA . ASN A 1 95 ? -1.935 5.363 -1.954 1.00 93.62 95 ASN A CA 1
ATOM 715 C C . ASN A 1 95 ? -2.283 6.328 -0.806 1.00 93.62 95 ASN A C 1
ATOM 717 O O . ASN A 1 95 ? -2.792 5.927 0.247 1.00 93.62 95 ASN A O 1
ATOM 721 N N . GLY A 1 96 ? -2.009 7.616 -1.031 1.00 93.69 96 GLY A N 1
ATOM 722 C CA . GLY A 1 96 ? -2.247 8.674 -0.048 1.00 93.69 96 GLY A CA 1
ATOM 723 C C . GLY A 1 96 ? -3.724 8.878 0.294 1.00 93.69 96 GLY A C 1
ATOM 724 O O . GLY A 1 96 ? -4.035 9.149 1.447 1.00 93.69 96 GLY A O 1
ATOM 725 N N . PHE A 1 97 ? -4.636 8.672 -0.661 1.00 95.88 97 PHE A N 1
ATOM 726 C CA . PHE A 1 97 ? -6.077 8.802 -0.429 1.00 95.88 97 PHE A CA 1
ATOM 727 C C . PHE A 1 97 ? -6.600 7.724 0.530 1.00 95.88 97 PHE A C 1
ATOM 729 O O . PHE A 1 97 ? -7.243 8.038 1.527 1.00 95.88 97 PHE A O 1
ATOM 736 N N . LEU A 1 98 ? -6.262 6.454 0.287 1.00 96.44 98 LEU A N 1
ATOM 737 C CA . LEU A 1 98 ? -6.600 5.344 1.178 1.00 96.44 98 LEU A CA 1
ATOM 738 C C . LEU A 1 98 ? -5.962 5.535 2.555 1.00 96.44 98 LEU A C 1
ATOM 740 O O . LEU A 1 98 ? -6.612 5.293 3.564 1.00 96.44 98 LEU A O 1
ATOM 744 N N . THR A 1 99 ? -4.716 6.010 2.600 1.00 96.81 99 THR A N 1
ATOM 745 C CA . THR A 1 99 ? -4.046 6.329 3.867 1.00 96.81 99 THR A CA 1
ATOM 746 C C . THR A 1 99 ? -4.822 7.395 4.640 1.00 96.81 99 THR A C 1
ATOM 748 O O . THR A 1 99 ? -5.165 7.166 5.794 1.00 96.81 99 THR A O 1
ATOM 751 N N . ALA A 1 100 ? -5.189 8.508 4.000 1.00 96.69 100 ALA A N 1
ATOM 752 C CA . ALA A 1 100 ? -5.967 9.572 4.631 1.00 96.69 100 ALA A CA 1
ATOM 753 C C . ALA A 1 100 ? -7.357 9.104 5.084 1.00 96.69 100 ALA A C 1
ATOM 755 O O . ALA A 1 100 ? -7.810 9.490 6.157 1.00 96.69 100 ALA A O 1
ATOM 756 N N . MET A 1 101 ? -8.013 8.239 4.309 1.00 96.94 101 MET A N 1
ATOM 757 C CA . MET A 1 101 ? -9.283 7.621 4.695 1.00 96.94 101 MET A CA 1
ATOM 758 C C . MET A 1 101 ? -9.129 6.701 5.912 1.00 96.94 101 MET A C 1
ATOM 760 O O . MET A 1 101 ? -9.958 6.741 6.815 1.00 96.94 101 MET A O 1
ATOM 764 N N . VAL A 1 102 ? -8.076 5.883 5.975 1.00 97.12 102 VAL A N 1
ATOM 765 C CA . VAL A 1 102 ? -7.830 5.014 7.138 1.00 97.12 102 VAL A CA 1
ATOM 766 C C . VAL A 1 102 ? -7.454 5.840 8.366 1.00 97.12 102 VAL A C 1
ATOM 768 O O . VAL A 1 102 ? -7.885 5.517 9.467 1.00 97.12 102 VAL A O 1
ATOM 771 N N . GLU A 1 103 ? -6.662 6.897 8.205 1.00 97.31 103 GLU A N 1
ATOM 772 C CA . GLU A 1 103 ? -6.135 7.689 9.320 1.00 97.31 103 GLU A CA 1
ATOM 773 C C . GLU A 1 103 ? -7.117 8.741 9.841 1.00 97.31 103 GLU A C 1
ATOM 775 O O . GLU A 1 103 ? -7.152 8.968 11.046 1.00 97.31 103 GLU A O 1
ATOM 780 N N . ALA A 1 104 ? -7.903 9.369 8.966 1.00 96.94 104 ALA A N 1
ATOM 781 C CA . ALA A 1 104 ? -8.769 10.504 9.297 1.00 96.94 104 ALA A CA 1
ATOM 782 C C . ALA A 1 104 ? -10.215 10.356 8.782 1.00 96.94 104 ALA A C 1
ATOM 784 O O . ALA A 1 104 ? -11.000 11.304 8.861 1.00 96.94 104 ALA A O 1
ATOM 785 N N . GLY A 1 105 ? -10.584 9.190 8.242 1.00 96.06 105 GLY A N 1
ATOM 786 C CA . GLY A 1 105 ? -11.940 8.906 7.776 1.00 96.06 105 GLY A CA 1
ATOM 787 C C . GLY A 1 105 ? -12.382 9.813 6.629 1.00 96.06 105 GLY A C 1
ATOM 788 O O . GLY A 1 105 ? -11.577 10.287 5.823 1.00 96.06 105 GLY A O 1
ATOM 789 N N . LEU A 1 106 ? -13.685 10.088 6.578 1.00 95.44 106 LEU A N 1
ATOM 790 C CA . LEU A 1 106 ? -14.299 10.976 5.590 1.00 95.44 106 LEU A CA 1
ATOM 791 C C . LEU A 1 106 ? -13.661 12.367 5.570 1.00 95.44 106 LEU A C 1
ATOM 793 O O . LEU A 1 106 ? -13.555 12.957 4.500 1.00 95.44 106 LEU A O 1
ATOM 797 N N . LEU A 1 107 ? -13.213 12.888 6.717 1.00 93.00 107 LEU A N 1
ATOM 798 C CA . LEU A 1 107 ? -12.542 14.191 6.770 1.00 93.00 107 LEU A CA 1
ATOM 799 C C . LEU A 1 107 ? -11.232 14.173 5.974 1.00 93.00 107 LEU A C 1
ATOM 801 O O . LEU A 1 107 ? -10.972 15.091 5.200 1.00 93.00 107 LEU A O 1
ATOM 805 N N . GLY A 1 108 ? -10.439 13.108 6.127 1.00 91.88 108 GLY A N 1
ATOM 806 C CA . GLY A 1 108 ? -9.218 12.902 5.350 1.00 91.88 108 GLY A CA 1
ATOM 807 C C . GLY A 1 108 ? -9.493 12.686 3.864 1.00 91.88 108 GLY A C 1
ATOM 808 O O . GLY A 1 108 ? -8.825 13.286 3.025 1.00 91.88 108 GLY A O 1
ATOM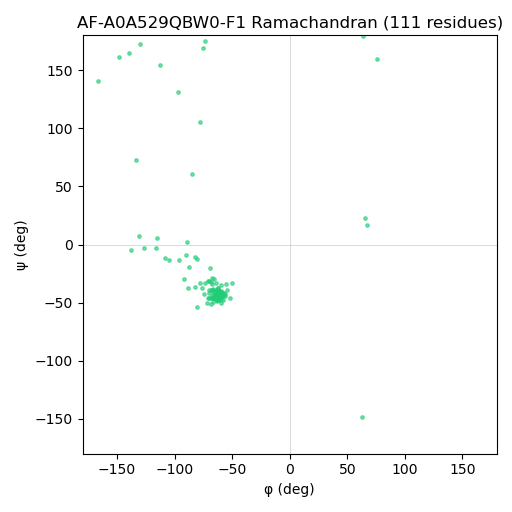 809 N N . GLY A 1 109 ? -10.500 11.872 3.535 1.00 92.50 109 GLY A N 1
ATOM 810 C CA . GLY A 1 109 ? -10.896 11.622 2.148 1.00 92.50 109 GLY A CA 1
ATOM 811 C C . GLY A 1 109 ? -11.355 12.880 1.421 1.00 92.50 109 GLY A C 1
ATOM 812 O O . GLY A 1 109 ? -10.876 13.165 0.330 1.00 92.50 109 GLY A O 1
ATOM 813 N N . LEU A 1 110 ? -12.237 13.664 2.043 1.00 93.25 110 LEU A N 1
ATOM 814 C CA . LEU A 1 110 ? -12.752 14.908 1.464 1.00 93.25 110 LEU A CA 1
ATOM 815 C C 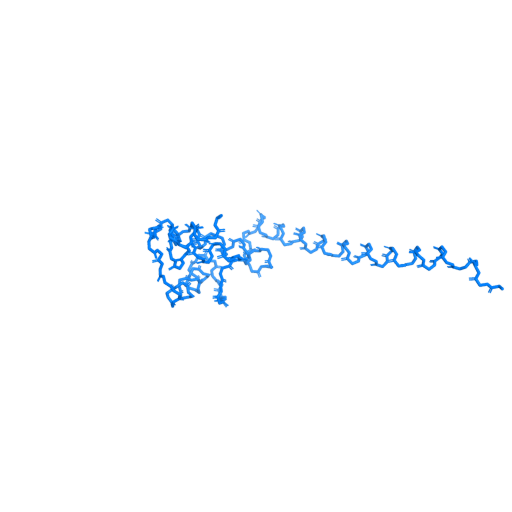. LEU A 1 110 ? -11.669 15.979 1.298 1.00 93.25 110 LEU A C 1
ATOM 817 O O . LEU A 1 110 ? -11.763 16.788 0.383 1.00 93.25 110 LEU A O 1
ATOM 821 N N . ALA A 1 111 ? -10.641 15.990 2.149 1.00 91.56 111 ALA A N 1
ATOM 822 C CA . ALA A 1 111 ? -9.525 16.924 2.015 1.00 91.56 111 ALA A CA 1
ATOM 823 C C . ALA A 1 111 ? -8.631 16.639 0.792 1.00 91.56 111 ALA A C 1
ATOM 825 O O . ALA A 1 111 ? -7.884 17.520 0.370 1.00 91.56 111 ALA A O 1
ATOM 826 N N . LEU A 1 112 ? -8.683 15.419 0.245 1.00 88.38 112 LEU A N 1
ATOM 827 C CA . LEU A 1 112 ? -7.870 14.969 -0.890 1.00 88.38 112 LEU A CA 1
ATOM 828 C C . LEU A 1 112 ? -8.698 14.636 -2.145 1.00 88.38 112 LEU A C 1
ATOM 830 O O . LEU A 1 112 ? -8.132 14.104 -3.103 1.00 88.38 112 LEU A O 1
ATOM 834 N N . ALA A 1 113 ? -10.010 14.889 -2.117 1.00 78.25 113 ALA A N 1
ATOM 835 C CA . ALA A 1 113 ? -10.944 14.612 -3.209 1.00 78.25 113 ALA A CA 1
ATOM 836 C C . ALA A 1 113 ? -10.986 15.727 -4.264 1.00 78.25 113 ALA A C 1
ATOM 838 O O . ALA A 1 113 ? -10.707 16.899 -3.921 1.00 78.25 113 ALA A O 1
#

pLDDT: mean 91.29, std 9.33, range [44.56, 97.31]

Mean predicted aligned error: 6.18 Å

Secondary structure (DSSP, 8-state):
--SSSHHHHHHHHHHHHHHHHHHHHHHHHHHHHHHHHH--TTSHHHHHHHHHHHHHHHHHHSTTT---HHHHHHHHHHHHHHHH------SS-SSHHHHHHHHHHHHHHHHT-

=== Feature glossary ===
The record interleaves many kinds of information about one protein. Here is each kind framed as the question it answers.

Q: What are the backbone torsion angles?
A: φ (phi) and ψ (psi) are the two rotatable backbone dihedrals per residue: φ is the C(i-1)–N–Cα–C torsion, ψ is the N–Cα–C–N(i+1) torsion, both in degrees on (−180°, 180°]. α-helical residues cluster near (−60°, −45°); β-strand residues near (−120°, +130°). A Ramachandran plot is simply a scatter of (φ, ψ) for every residue.

Q: What is the amino-acid chain?
A: This is the polypeptide sequence — one letter per residue, N-terminus first. Length ranges from a few dozen residues for small domains to over a thousand for large multi-domain proteins.

Q: How mobile is each atom in the crystal?
A: For experimental (PDB) structures, the B-factor (temperature factor) quantifies the positional spread of each atom in the crystal — a combination of thermal vibration and static disorder — in units of Å². High B-factors mark flexible loops or poorly resolved regions; low B-factors mark the rigid, well-ordered core.

Q: Are the domains correctly placed relative to each other?
A: Predicted Aligned Error (PAE) is an AlphaFold confidence matrix: entry (i, j) is the expected error in the position of residue j, in ångströms, when the prediction is superimposed on the true structure at residue i. Low PAE within a block of residues means that block is internally rigid and well-predicted; high PAE between two blocks means their relative placement is uncertain even if each block individually is confident.

Q: How confident is the AlphaFold model at each residue?
A: pLDDT is the predicted lDDT-Cα score: AlphaFold's confidence that the local environment of each residue (all inter-atomic distances within 15 Å) is correctly placed. It is a per-residue number between 0 and 100, with higher meaning more reliable.

Q: What family and function is it annotated with?
A: Functional annotations link the protein to curated databases. InterPro entries identify conserved domains and families by matching the sequence against member-database signatures (Pfam, PROSITE, CDD, …). Gene Ontology (GO) terms describe molecular function, biological process, and cellular component in a controlled vocabulary. CATH places the structure in a hierarchical fold classification (Class/Architecture/Topology/Homologous-superfamily). The organism is the source species.

Q: How big and how compact is the whole molecule?
A: Three whole-structure scalars: the radius of gyration (RMS distance of Cα from centroid, in Å), the count of Cα–Cα contacts (pairs closer than 8 Å and separated by more than four residues in sequence — i.e. tertiary, not local, contacts), and the bounding-box dimensions. Together they distinguish compact globular folds from extended fibres or disordered chains.

Q: What known structures does this most resemble?
A: The Foldseek neighbor list gives the closest experimentally determined structures in the PDB, ranked by structural alignment. TM-score near 1 means near-identical fold; near 0.3 means only rough topology match. This is how one finds what a novel AlphaFold prediction most resembles in the solved-structure universe.

Q: Which residues are buried vs exposed?
A: SASA measures how much of the protein is reachable by solvent. It is computed by rolling a water-sized probe over the atomic surface and summing the exposed area (Å²). Per-residue SASA distinguishes core (buried, low SASA) from surface (exposed, high SASA) residues; total SASA is a whole-molecule size measure.

Q: Which residues are in helices, strands, or loops?
A: Eight-state secondary structure (DSSP): H is the canonical α-helix, G the tighter 3₁₀-helix, I the wider π-helix; E/B are β-structure, T and S are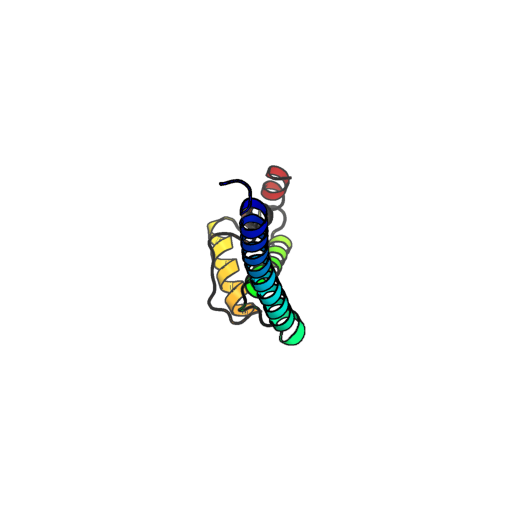 turns and bends, and '-' is everything else. DSSP derives these from the pattern of main-chain N–H···O=C hydrogen bonds, not from the sequence.

Q: Where is each backbone atom in 3D?
A: Structure coordinates are given as an mmCIF _atom_site loop: one row per atom with element, residue name, chain id, sequence number, and x/y/z position in Å. Only the four main-chain atoms per residue are included here; side chains are omitted to keep the record compact.

Q: What if only a Cα trace is available?
A: Three-state secondary structure (P-SEA) collapses the eight DSSP classes into helix (a), strand (b), and coil (c). P-SEA assigns these from Cα geometry alone — distances and angles — without requiring backbone oxygens, so it works on any Cα trace.

Q: What do the rendered images show?
A: The six renders are orthographic views along the three Cartesian axes in both directions. Representation (cartoon, sticks, or surface) and color scheme (sequence-rainbow or by-chain) vary across proteins so the training set covers all the common visualization conventions.

Q: What does the local fold look like, residue by residue?
A: Foldseek's 3Di representation compresses backbone geometry into a per-residue letter drawn from a learned twenty-state alphabet. It captures the tertiary interaction pattern around each residue — which residues are packed against it in space, regardless of where they are in sequence.

Q: What do the 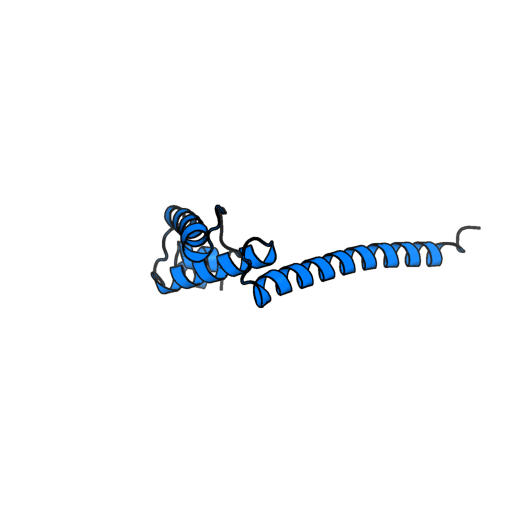diagnostic plots show?
A: The contact map is a binary N×N matrix image: pixel (i, j) is dark where Cα_i and Cα_j are within 8 Å and |i−j|>4. Because the |i−j|>4 filter removes local helical contacts, off-diagonal stripes parallel to the main diagonal indicate parallel β-sheets; stripes perpendicular to it indicate antiparallel β-sheets. The Ramachandran plot scatters every residue's (φ, ψ) pair against the sterically allowed regions. The PAE heatmap renders the predicted-aligned-error matrix.